Protein AF-A0A962GSF2-F1 (afdb_monomer_lite)

Sequence (181 aa):
GHVLSSTQNSCMSPSAAQVADHDCSSFGTGAISYLNPVTQTAECKCKSGFDMDSTGTGCESNTAITLPQGQGVLPTPEIIKPGQCNVLYDDGSDQPESYVFKVDGFSQIRLNYDTDRIKDNISVLTSSRSELWRSGCVGTGNYKAQVIDIPAGSREVIIDVHPNCDGQSSGTSWKFKAECL

Foldseek 3Di:
DWDQQPQVRDTHRPLVSQQRNDDLCQQPPQWGWDQDPVVRGIDIDGDPQWDQDPVNRYTHGPPPPPDDPDADDDDDFPAEAEDDAQDKDFVFDQGKYKYKYFQVPFFKKKKKKAFAQAWKKKFKAAPVRHTQDIPGRDHRNDIDIDITTDPPPGGIIMIIMNGNSVVPDDDTTMMMHMHTD

Radius of gyration: 19.12 Å; chains: 1; bounding box: 36×42×56 Å

Structure (mmCIF, N/CA/C/O backbone):
data_AF-A0A962GSF2-F1
#
_entry.id   AF-A0A962GSF2-F1
#
loop_
_atom_site.group_PDB
_atom_site.id
_atom_site.type_symbol
_atom_site.label_atom_id
_atom_site.label_alt_id
_atom_site.label_comp_id
_atom_site.label_asym_id
_atom_site.label_entity_id
_atom_site.label_seq_id
_atom_site.pdbx_PDB_ins_code
_atom_site.Cartn_x
_atom_site.Cartn_y
_atom_site.Cartn_z
_atom_site.occupancy
_atom_site.B_iso_or_equiv
_atom_site.auth_seq_id
_atom_site.auth_comp_id
_atom_site.auth_asym_id
_atom_site.auth_atom_id
_atom_site.pdbx_PDB_model_num
ATOM 1 N N . GLY A 1 1 ? 0.852 12.930 40.426 1.00 73.44 1 GLY A N 1
ATOM 2 C CA . GLY A 1 1 ? -0.217 11.921 40.550 1.00 73.44 1 GLY A CA 1
ATOM 3 C C . GLY A 1 1 ? -0.526 11.384 39.174 1.00 73.44 1 GLY A C 1
ATOM 4 O O . GLY A 1 1 ? -0.408 12.150 38.227 1.00 73.44 1 GLY A O 1
ATOM 5 N N . HIS A 1 2 ? -0.854 10.101 39.061 1.00 79.50 2 HIS A N 1
ATOM 6 C CA . HIS A 1 2 ? -1.305 9.494 37.807 1.00 79.50 2 HIS A CA 1
ATOM 7 C C . HIS A 1 2 ? -2.834 9.423 37.794 1.00 79.50 2 HIS A C 1
ATOM 9 O O . HIS A 1 2 ? -3.445 9.315 38.858 1.00 79.50 2 HIS A O 1
ATOM 15 N N . VAL A 1 3 ? -3.432 9.500 36.610 1.00 85.00 3 VAL A N 1
ATOM 16 C CA . VAL A 1 3 ? -4.877 9.360 36.388 1.00 85.00 3 VAL A CA 1
ATOM 17 C C . VAL A 1 3 ? -5.121 8.246 35.373 1.00 85.00 3 VAL A C 1
ATOM 19 O O . VAL A 1 3 ? -4.265 7.980 34.529 1.00 85.00 3 VAL A O 1
ATOM 22 N N . LEU A 1 4 ? -6.264 7.573 35.480 1.00 78.81 4 LEU A N 1
ATOM 23 C CA . LEU A 1 4 ? -6.675 6.532 34.541 1.00 78.81 4 LEU A CA 1
ATOM 24 C C . LEU A 1 4 ? -7.208 7.187 33.260 1.00 78.81 4 LEU A C 1
ATOM 26 O O . LEU A 1 4 ? -8.147 7.976 33.338 1.00 78.81 4 LEU A O 1
ATOM 30 N N . SER A 1 5 ? -6.621 6.861 32.108 1.00 78.19 5 SER A N 1
ATOM 31 C CA . SER A 1 5 ? -7.185 7.207 30.797 1.00 78.19 5 SER A CA 1
ATOM 32 C C . SER A 1 5 ? -8.378 6.301 30.496 1.00 78.19 5 SER A C 1
ATOM 34 O O . SER A 1 5 ? -8.288 5.074 30.617 1.00 78.19 5 SER A O 1
ATOM 36 N N . SER A 1 6 ? -9.490 6.913 30.099 1.00 74.69 6 SER A N 1
ATOM 37 C CA . SER A 1 6 ? -10.734 6.228 29.732 1.00 74.69 6 SER A CA 1
ATOM 38 C C . SER A 1 6 ? -10.647 5.504 28.386 1.00 74.69 6 SER A C 1
ATOM 40 O O . SER A 1 6 ? -11.354 4.519 28.179 1.00 74.69 6 SER A O 1
ATOM 42 N N . THR A 1 7 ? -9.745 5.936 27.504 1.00 70.19 7 THR A N 1
ATOM 43 C CA . THR A 1 7 ? -9.531 5.337 26.176 1.00 70.19 7 THR A CA 1
ATOM 44 C C . THR A 1 7 ? -8.439 4.267 26.162 1.00 70.19 7 THR A C 1
ATOM 46 O O . THR A 1 7 ? -8.572 3.259 25.473 1.00 70.19 7 THR A O 1
ATOM 49 N N . GLN A 1 8 ? -7.367 4.449 26.940 1.00 71.50 8 GLN A N 1
ATOM 50 C CA . GLN A 1 8 ? -6.205 3.549 26.963 1.00 71.50 8 GLN A CA 1
ATOM 51 C C . GLN A 1 8 ? -6.234 2.554 28.131 1.00 71.50 8 GLN A C 1
ATOM 53 O O . GLN A 1 8 ? -5.310 1.750 28.266 1.00 71.50 8 GLN A O 1
ATOM 58 N N . ASN A 1 9 ? -7.241 2.641 29.012 1.00 78.19 9 ASN A N 1
ATOM 59 C CA . ASN A 1 9 ? -7.405 1.818 30.217 1.00 78.19 9 ASN A CA 1
ATOM 60 C C . ASN A 1 9 ? -6.101 1.666 31.033 1.00 78.19 9 ASN A C 1
ATOM 62 O O . ASN A 1 9 ? -5.767 0.590 31.532 1.00 78.19 9 ASN A O 1
ATOM 66 N N . SER A 1 10 ? -5.323 2.748 31.124 1.00 76.56 10 SER A N 1
ATOM 67 C CA . SER A 1 10 ? -4.001 2.761 31.754 1.00 76.56 10 SER A CA 1
ATOM 68 C C . SER A 1 10 ? -3.763 4.038 32.558 1.00 76.56 10 SER A C 1
ATOM 70 O O . SER A 1 10 ? -4.290 5.109 32.251 1.00 76.56 10 SER A O 1
ATOM 72 N N . CYS A 1 11 ? -2.983 3.915 33.635 1.00 83.00 11 CYS A N 1
ATOM 73 C CA . CYS A 1 11 ? -2.625 5.036 34.499 1.00 83.00 11 CYS A CA 1
ATOM 74 C C . CYS A 1 11 ? -1.461 5.823 33.891 1.00 83.00 11 CYS A C 1
ATOM 76 O O . CYS A 1 11 ? -0.350 5.307 33.776 1.00 83.00 11 CYS A O 1
ATOM 78 N N . MET A 1 12 ? -1.691 7.091 33.564 1.00 87.19 12 MET A N 1
ATOM 79 C CA . MET A 1 12 ? -0.702 7.975 32.945 1.00 87.19 12 MET A CA 1
ATOM 80 C C . MET A 1 12 ? -0.694 9.359 33.601 1.00 87.19 12 MET A C 1
ATOM 82 O O . MET A 1 12 ? -1.412 9.604 34.574 1.00 87.19 12 MET A O 1
ATOM 86 N N . SER A 1 13 ? 0.206 10.250 33.176 1.00 83.88 13 SER A N 1
ATOM 87 C CA . SER A 1 13 ? 0.195 11.624 33.689 1.00 83.88 13 SER A CA 1
ATOM 88 C C . SER A 1 13 ? -1.123 12.319 33.305 1.00 83.88 13 SER A C 1
ATOM 90 O O . SER A 1 13 ? -1.706 11.978 32.275 1.00 83.88 13 SER A O 1
ATOM 92 N N . PRO A 1 14 ? -1.593 13.311 34.083 1.00 80.69 14 PRO A N 1
ATOM 93 C CA . PRO A 1 14 ? -2.829 14.032 33.778 1.00 80.69 14 PRO A CA 1
ATOM 94 C C . PRO A 1 14 ? -2.863 14.602 32.357 1.00 80.69 14 PRO A C 1
ATOM 96 O O . PRO A 1 14 ? -3.866 14.468 31.670 1.00 80.69 14 PRO A O 1
ATOM 99 N N . SER A 1 15 ? -1.740 15.147 31.886 1.00 77.31 15 SER A N 1
ATOM 100 C CA . SER A 1 15 ? -1.606 15.676 30.529 1.00 77.31 15 SER A CA 1
ATOM 101 C C . SER A 1 15 ? -1.625 14.596 29.445 1.00 77.31 15 SER A C 1
ATOM 103 O O . SER A 1 15 ? -2.199 14.808 28.382 1.00 77.31 15 SER A O 1
ATOM 105 N N . ALA A 1 16 ? -1.042 13.422 29.701 1.00 72.88 16 ALA A N 1
ATOM 106 C CA . ALA A 1 16 ? -1.100 12.304 28.763 1.00 72.88 16 ALA A CA 1
ATOM 107 C C . ALA A 1 16 ? -2.520 11.728 28.665 1.00 72.88 16 ALA A C 1
ATOM 109 O O . ALA A 1 16 ? -2.981 11.445 27.564 1.00 72.88 16 ALA A O 1
ATOM 110 N N . ALA A 1 17 ? -3.233 11.628 29.793 1.00 73.00 17 ALA A N 1
ATOM 111 C CA . ALA A 1 17 ? -4.621 11.171 29.807 1.00 73.00 17 ALA A CA 1
ATOM 112 C C . ALA A 1 17 ? -5.544 12.144 29.071 1.00 73.00 17 ALA A C 1
ATOM 114 O O . ALA A 1 17 ? -6.404 11.706 28.319 1.00 73.00 17 ALA A O 1
ATOM 115 N N . GLN A 1 18 ? -5.325 13.454 29.224 1.00 79.75 18 GLN A N 1
ATOM 116 C CA . GLN A 1 18 ? -6.059 14.471 28.468 1.00 79.75 18 GLN A CA 1
ATOM 117 C C . GLN A 1 18 ? -5.878 14.309 26.959 1.00 79.75 18 GLN A C 1
ATOM 119 O O . GLN A 1 18 ? -6.852 14.402 26.228 1.00 79.75 18 GLN A O 1
ATOM 124 N N . VAL A 1 19 ? -4.654 14.056 26.489 1.00 76.62 19 VAL A N 1
ATOM 125 C CA . VAL A 1 19 ? -4.401 13.839 25.058 1.00 76.62 19 VAL A CA 1
ATOM 126 C C . VAL A 1 19 ? -5.041 12.538 24.581 1.00 76.62 19 VAL A C 1
ATOM 128 O O . VAL A 1 19 ? -5.701 12.544 23.547 1.00 76.62 19 VAL A O 1
ATOM 131 N N . ALA A 1 20 ? -4.876 11.447 25.331 1.00 69.62 20 ALA A N 1
ATOM 132 C CA . ALA A 1 20 ? -5.421 10.139 24.976 1.00 69.62 20 ALA A CA 1
ATOM 133 C C . ALA A 1 20 ? -6.957 10.134 24.909 1.00 69.62 20 ALA A C 1
ATOM 135 O O . ALA A 1 20 ? -7.528 9.534 24.005 1.00 69.62 20 ALA A O 1
ATOM 136 N N . ASP A 1 21 ? -7.613 10.829 25.841 1.00 79.81 21 ASP A N 1
ATOM 137 C CA . ASP A 1 21 ? -9.072 10.842 25.972 1.00 79.81 21 ASP A CA 1
ATOM 138 C C . ASP A 1 21 ? -9.756 11.948 25.152 1.00 79.81 21 ASP A C 1
ATOM 140 O O . ASP A 1 21 ? -10.985 12.028 25.124 1.00 79.81 21 ASP A O 1
ATOM 144 N N . HIS A 1 22 ? -8.989 12.818 24.493 1.00 83.06 22 HIS A N 1
ATOM 145 C CA . HIS A 1 22 ? -9.543 13.872 23.651 1.00 83.06 22 HIS A CA 1
ATOM 146 C C . HIS A 1 22 ? -9.892 13.328 22.265 1.00 83.06 22 HIS A C 1
ATOM 148 O O . HIS A 1 22 ? -9.022 12.929 21.489 1.00 83.06 22 HIS A O 1
ATOM 154 N N . ASP A 1 23 ? -11.190 13.320 21.970 1.00 79.44 23 ASP A N 1
ATOM 155 C CA . ASP A 1 23 ? -11.736 12.794 20.728 1.00 79.44 23 ASP A CA 1
ATOM 156 C C . ASP A 1 23 ? -11.612 13.805 19.578 1.00 79.44 23 ASP A C 1
ATOM 158 O O . ASP A 1 23 ? -12.239 14.865 19.588 1.00 79.44 23 ASP A O 1
ATOM 162 N N . CYS A 1 24 ? -10.821 13.441 18.569 1.00 77.56 24 CYS A N 1
ATOM 163 C CA . CYS A 1 24 ? -10.662 14.190 17.321 1.00 77.56 24 CYS A CA 1
ATOM 164 C C . CYS A 1 24 ? -11.342 13.514 16.126 1.00 77.56 24 CYS A C 1
ATOM 166 O O . CYS A 1 24 ? -11.089 13.901 14.984 1.00 77.56 24 CYS A O 1
ATOM 168 N N . SER A 1 25 ? -12.196 12.512 16.359 1.00 73.75 25 SER A N 1
ATOM 169 C CA . SER A 1 25 ? -12.887 11.774 15.294 1.00 73.75 25 SER A CA 1
ATOM 170 C C . SER A 1 25 ? -13.748 12.674 14.403 1.00 73.75 25 SER A C 1
ATOM 172 O O . SER A 1 25 ? -13.882 12.403 13.209 1.00 73.75 25 SER A O 1
ATOM 174 N N . SER A 1 26 ? -14.255 13.790 14.939 1.00 74.31 26 SER A N 1
ATOM 175 C CA . SER A 1 26 ? -15.008 14.801 14.188 1.00 74.31 26 SER A CA 1
ATOM 176 C C . SER A 1 26 ? -14.190 15.511 13.104 1.00 74.31 26 SER A C 1
ATOM 178 O O . SER A 1 26 ? -14.777 15.971 12.130 1.00 74.31 26 SER A O 1
ATOM 180 N N . PHE A 1 27 ? -12.859 15.546 13.228 1.00 67.31 27 PHE A N 1
ATOM 181 C CA . PHE A 1 27 ? -11.953 16.147 12.244 1.00 67.31 27 PHE A CA 1
ATOM 182 C C . PHE A 1 27 ? -11.505 15.159 11.148 1.00 67.31 27 PHE A C 1
ATOM 184 O O . PHE A 1 27 ? -10.694 15.505 10.281 1.00 67.31 27 PHE A O 1
ATOM 191 N N . GLY A 1 28 ? -12.024 13.927 11.175 1.00 67.00 28 GLY A N 1
ATOM 192 C CA . GLY A 1 28 ? -11.687 12.862 10.236 1.00 67.00 28 GLY A CA 1
ATOM 193 C C . GLY A 1 28 ? -10.363 12.152 10.544 1.00 67.00 28 GLY A C 1
ATOM 194 O O . GLY A 1 28 ? -9.671 12.431 11.522 1.00 67.00 28 GLY A O 1
ATOM 195 N N . THR A 1 29 ? -9.978 11.211 9.679 1.00 67.38 29 THR A N 1
ATOM 196 C CA . THR A 1 29 ? -8.786 10.352 9.862 1.00 67.38 29 THR A CA 1
ATOM 197 C C . THR A 1 29 ? -7.454 11.113 9.813 1.00 67.38 29 THR A C 1
ATOM 199 O O . THR A 1 29 ? -6.409 10.571 10.182 1.00 67.38 29 THR A O 1
ATOM 202 N N . GLY A 1 30 ? -7.488 12.361 9.339 1.00 70.44 30 GLY A N 1
ATOM 203 C CA . GLY A 1 30 ? -6.343 13.260 9.235 1.00 70.44 30 GLY A CA 1
ATOM 204 C C . GLY A 1 30 ? -5.988 13.996 10.527 1.00 70.44 30 GLY A C 1
ATOM 205 O O . GLY A 1 30 ? -5.013 14.741 10.519 1.00 70.44 30 GLY A O 1
ATOM 206 N N . ALA A 1 31 ? -6.734 13.819 11.622 1.00 77.06 31 ALA A N 1
ATOM 207 C CA . ALA A 1 31 ? -6.513 14.545 12.871 1.00 77.06 31 ALA A CA 1
ATOM 208 C C . ALA A 1 31 ? -5.873 13.692 13.975 1.00 77.06 31 ALA A C 1
ATOM 210 O O . ALA A 1 31 ? -6.034 12.472 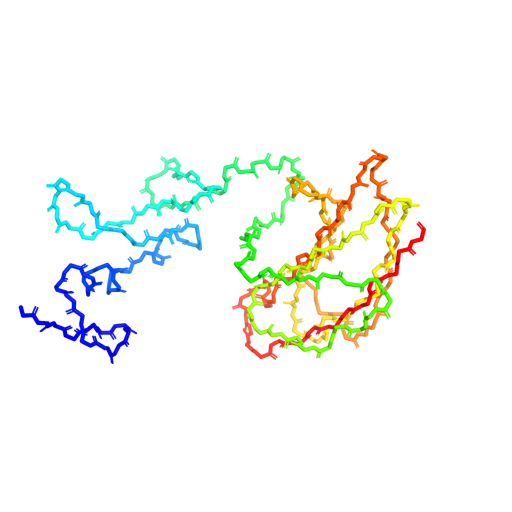14.036 1.00 77.06 31 ALA A O 1
ATOM 211 N N . ILE A 1 32 ? -5.142 14.360 14.867 1.00 74.69 32 ILE A N 1
ATOM 212 C CA . ILE A 1 32 ? -4.630 13.808 16.123 1.00 74.69 32 ILE A CA 1
ATOM 213 C C . ILE A 1 32 ? -4.887 14.775 17.264 1.00 74.69 32 ILE A C 1
ATOM 215 O O . ILE A 1 32 ? -4.812 15.992 17.097 1.00 74.69 32 ILE A O 1
ATOM 219 N N . SER A 1 33 ? -5.104 14.208 18.443 1.00 81.19 33 SER A N 1
ATOM 220 C CA . SER A 1 33 ? -5.047 14.955 19.687 1.00 81.19 33 SER A CA 1
ATOM 221 C C . SER A 1 33 ? -3.594 15.280 20.041 1.00 81.19 33 SER A C 1
ATOM 223 O O . SER A 1 33 ? -2.690 14.450 19.890 1.00 81.19 33 SER A O 1
ATOM 225 N N . TYR A 1 34 ? -3.349 16.500 20.503 1.00 81.25 34 TYR A N 1
ATOM 226 C CA . TYR A 1 34 ? -2.061 16.936 21.027 1.00 81.25 34 TYR A CA 1
ATOM 227 C C . TYR A 1 34 ? -2.260 17.884 22.211 1.00 81.25 34 TYR A C 1
ATOM 229 O O . TYR A 1 34 ? -3.297 18.523 22.345 1.00 81.25 34 TYR A O 1
ATOM 237 N N . LEU A 1 35 ? -1.250 17.997 23.075 1.00 78.81 35 LEU A N 1
ATOM 238 C CA . LEU A 1 35 ? -1.264 18.973 24.160 1.00 78.81 35 LEU A CA 1
ATOM 239 C C . LEU A 1 35 ? -0.756 20.319 23.642 1.00 78.81 35 LEU A C 1
ATOM 241 O O . LEU A 1 35 ? 0.404 20.420 23.226 1.00 78.81 35 LEU A O 1
ATOM 245 N N . ASN A 1 36 ? -1.587 21.354 23.708 1.00 79.81 36 ASN A N 1
ATOM 246 C CA . ASN A 1 36 ? -1.151 22.705 23.396 1.00 79.81 36 ASN A CA 1
ATOM 247 C C . ASN A 1 36 ? -0.272 23.240 24.550 1.00 79.81 36 ASN A C 1
ATOM 249 O O . ASN A 1 36 ? -0.725 23.317 25.695 1.00 79.81 36 ASN A O 1
ATOM 253 N N . PRO A 1 37 ? 0.997 23.613 24.287 1.00 77.75 37 PRO A N 1
ATOM 254 C CA . PRO A 1 37 ? 1.931 24.022 25.336 1.00 77.75 37 PRO A CA 1
ATOM 255 C C . PRO A 1 37 ? 1.575 25.372 25.976 1.00 77.75 37 PRO A C 1
ATOM 257 O O . PRO A 1 37 ? 2.036 25.652 27.083 1.00 77.75 37 PRO A O 1
ATOM 260 N N . VAL A 1 38 ? 0.765 26.196 25.302 1.00 81.56 38 VAL A N 1
ATOM 261 C CA . VAL A 1 38 ? 0.346 27.526 25.767 1.00 81.56 38 VAL A CA 1
ATOM 262 C C . VAL A 1 38 ? -0.877 27.420 26.672 1.00 81.56 38 VAL A C 1
ATOM 264 O O . VAL A 1 38 ? -0.882 27.971 27.769 1.00 81.56 38 VAL A O 1
ATOM 267 N N . THR A 1 39 ? -1.906 26.702 26.226 1.00 84.31 39 THR A N 1
ATOM 268 C CA . THR A 1 39 ? -3.185 26.574 26.943 1.00 84.31 39 THR A CA 1
ATOM 269 C C . THR A 1 39 ? -3.190 25.419 27.943 1.00 84.31 39 THR A C 1
ATOM 271 O O . THR A 1 39 ? -4.039 25.396 28.831 1.00 84.31 39 THR A O 1
ATOM 274 N N . GLN A 1 40 ? -2.225 24.492 27.849 1.00 83.50 40 GLN A N 1
ATOM 275 C CA . GLN A 1 40 ? -2.158 23.260 28.648 1.00 83.50 40 GLN A CA 1
ATOM 276 C C . GLN A 1 40 ? -3.426 22.398 28.509 1.00 83.50 40 GLN A C 1
ATOM 278 O O . GLN A 1 40 ? -3.799 21.668 29.428 1.00 83.50 40 GLN A O 1
ATOM 283 N N . THR A 1 41 ? -4.086 22.475 27.351 1.00 81.38 41 THR A N 1
ATOM 284 C CA . THR A 1 41 ? -5.286 21.702 27.014 1.00 81.38 41 THR A CA 1
ATOM 285 C C . THR A 1 41 ? -5.025 20.773 25.836 1.00 81.38 41 THR A C 1
ATOM 287 O O . THR A 1 41 ? -4.191 21.063 24.976 1.00 81.38 41 THR A O 1
ATOM 290 N N . ALA A 1 42 ? -5.730 19.641 25.805 1.00 78.75 42 ALA A N 1
ATOM 291 C CA . ALA A 1 42 ? -5.755 18.785 24.629 1.00 78.75 42 ALA A CA 1
ATOM 292 C C . ALA A 1 42 ? -6.566 19.463 23.516 1.00 78.75 42 ALA A C 1
ATOM 294 O O . ALA A 1 42 ? -7.656 19.978 23.768 1.00 78.75 42 ALA A O 1
ATOM 295 N N . GLU A 1 43 ? -5.999 19.491 22.316 1.00 83.50 43 GLU A N 1
ATOM 296 C CA . GLU A 1 43 ? -6.575 20.089 21.114 1.00 83.50 43 GLU A CA 1
ATOM 297 C C . GLU A 1 43 ? -6.380 19.141 19.927 1.00 83.50 43 GLU A C 1
ATOM 299 O O . GLU A 1 43 ? -5.457 18.323 19.916 1.00 83.50 43 GLU A O 1
ATOM 304 N N . CYS A 1 44 ? -7.216 19.272 18.900 1.00 81.25 44 CYS A N 1
ATOM 305 C CA . CYS A 1 44 ? -7.037 18.561 17.641 1.00 81.25 44 CYS A CA 1
ATOM 306 C C . CYS A 1 44 ? -6.122 19.350 16.704 1.00 81.25 44 CYS A C 1
ATOM 308 O O . CYS A 1 44 ? -6.262 20.563 16.546 1.00 81.25 44 CYS A O 1
ATOM 310 N N . LYS A 1 45 ? -5.194 18.656 16.045 1.00 82.12 45 LYS A N 1
ATOM 311 C CA . LYS A 1 45 ? -4.431 19.199 14.916 1.00 82.12 45 LYS A CA 1
ATOM 312 C C . LYS A 1 45 ? -4.373 18.204 13.775 1.00 82.12 45 LYS A C 1
ATOM 314 O O . LYS A 1 45 ? -4.454 16.994 13.988 1.00 82.12 45 LYS A O 1
ATOM 319 N N . CYS A 1 46 ? -4.139 18.719 12.579 1.00 78.50 46 CYS A N 1
ATOM 320 C CA . CYS A 1 46 ? -3.916 17.878 11.420 1.00 78.50 46 CYS A CA 1
ATOM 321 C C . CYS A 1 46 ? -2.558 17.172 11.504 1.00 78.50 46 CYS A C 1
ATOM 323 O O . CYS A 1 46 ? -1.544 17.746 11.921 1.00 78.50 46 CYS A O 1
ATOM 325 N N . LYS A 1 47 ? -2.562 15.885 11.150 1.00 72.62 47 LYS A N 1
ATOM 326 C CA . LYS A 1 47 ? -1.365 15.072 10.936 1.00 72.62 47 LYS A CA 1
ATOM 327 C C . LYS A 1 47 ? -0.544 15.695 9.801 1.00 72.62 47 LYS A C 1
ATOM 329 O O . LYS A 1 47 ? -1.066 16.404 8.947 1.00 72.62 47 LYS A O 1
ATOM 334 N N . SER A 1 48 ? 0.755 15.410 9.766 1.00 56.62 48 SER A N 1
ATOM 335 C CA . SER A 1 48 ? 1.581 15.800 8.617 1.00 56.62 48 SER A CA 1
ATOM 336 C C . SER A 1 48 ? 0.998 15.204 7.328 1.00 56.62 48 SER A C 1
ATOM 338 O O . SER A 1 48 ? 0.601 14.040 7.325 1.00 56.62 48 SER A O 1
ATOM 340 N N . GLY A 1 49 ? 0.910 15.998 6.258 1.00 55.06 49 GLY A N 1
ATOM 341 C CA . GLY A 1 49 ? 0.228 15.599 5.019 1.00 55.06 49 GLY A CA 1
ATOM 342 C C . GLY A 1 49 ? -1.256 15.988 4.956 1.00 55.06 49 GLY A C 1
ATOM 343 O O . GLY A 1 49 ? -1.928 15.653 3.977 1.00 55.06 49 GLY A O 1
ATOM 344 N N . PHE A 1 50 ? -1.767 16.675 5.983 1.00 71.94 50 PHE A N 1
ATOM 345 C CA . PHE A 1 50 ? -3.128 17.193 6.057 1.00 71.94 50 PHE A CA 1
ATOM 346 C C . PHE A 1 50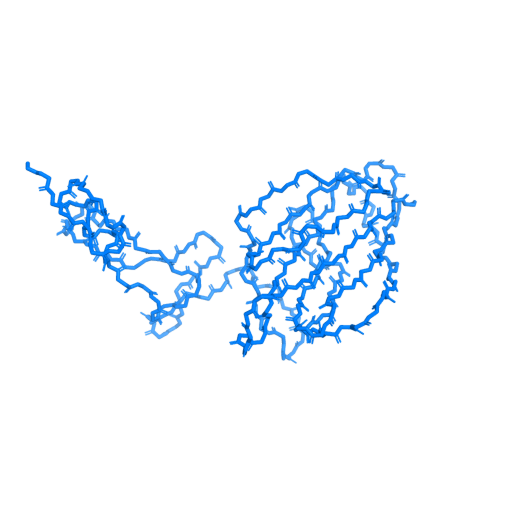 ? -3.125 18.666 6.473 1.00 71.94 50 PHE A C 1
ATOM 348 O O . PHE A 1 50 ? -2.423 19.046 7.411 1.00 71.94 50 PHE A O 1
ATOM 355 N N . ASP A 1 51 ? -3.938 19.466 5.795 1.00 79.06 51 ASP A N 1
ATOM 356 C CA . ASP A 1 51 ? -4.239 20.849 6.138 1.00 79.06 51 ASP A CA 1
ATOM 357 C C . ASP A 1 51 ? -5.659 20.941 6.699 1.00 79.06 51 ASP A C 1
ATOM 359 O O . ASP A 1 51 ? -6.517 20.096 6.448 1.00 79.06 51 ASP A O 1
ATOM 363 N N . MET A 1 52 ? -5.903 21.974 7.498 1.00 79.00 52 MET A N 1
ATOM 364 C CA . MET A 1 52 ? -7.234 22.234 8.028 1.00 79.00 52 MET A CA 1
ATOM 365 C C . MET A 1 52 ? -8.169 22.664 6.897 1.00 79.00 52 MET A C 1
ATOM 367 O O . MET A 1 52 ? -7.791 23.498 6.071 1.00 79.00 52 MET A O 1
ATOM 371 N N . ASP A 1 53 ? -9.377 22.106 6.869 1.00 73.44 53 ASP A N 1
ATOM 372 C CA . ASP A 1 53 ? -10.391 22.473 5.888 1.00 73.44 53 ASP A CA 1
ATOM 373 C C . ASP A 1 53 ? -10.808 23.948 6.028 1.00 73.44 53 ASP A C 1
ATOM 375 O O . ASP A 1 53 ? -10.590 24.611 7.049 1.00 73.44 53 ASP A O 1
ATOM 379 N N . SER A 1 54 ? -11.439 24.480 4.980 1.00 65.31 54 SER A N 1
ATOM 380 C CA . SER A 1 54 ? -11.904 25.878 4.955 1.00 65.31 54 SER A CA 1
ATOM 381 C C . SER A 1 54 ? -12.971 26.209 6.011 1.00 65.31 54 SER A C 1
ATOM 383 O O . SER A 1 54 ? -13.238 27.383 6.271 1.00 65.31 54 SER A O 1
ATOM 385 N N . THR A 1 55 ? -13.572 25.188 6.624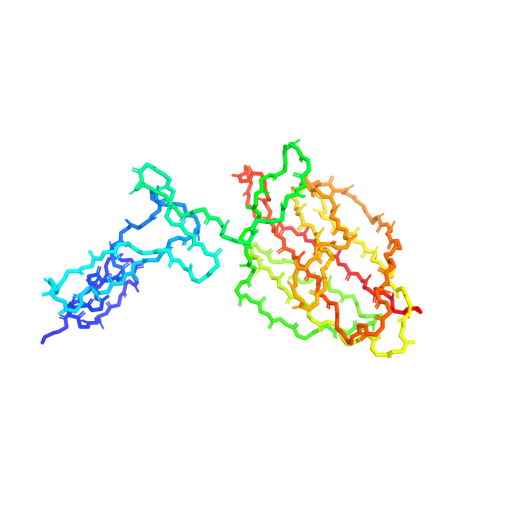 1.00 73.19 55 THR A N 1
ATOM 386 C CA . THR A 1 55 ? -14.577 25.303 7.685 1.00 73.19 55 THR A CA 1
ATOM 387 C C . THR A 1 55 ? -13.976 25.262 9.094 1.00 73.19 55 THR A C 1
ATOM 389 O O . THR A 1 55 ? -14.680 25.569 10.055 1.00 73.19 55 THR A O 1
ATOM 392 N N . GLY A 1 56 ? -12.682 24.952 9.233 1.00 70.94 56 GLY A N 1
ATOM 393 C CA . GLY A 1 56 ? -11.996 24.818 10.518 1.00 70.94 56 GLY A CA 1
ATOM 394 C C . GLY A 1 56 ? -12.418 23.587 11.326 1.00 70.94 56 GLY A C 1
ATOM 395 O O . GLY A 1 56 ? -12.183 23.543 12.532 1.00 70.94 56 GLY A O 1
ATOM 396 N N . THR A 1 57 ? -13.079 22.617 10.694 1.00 74.69 57 THR A N 1
ATOM 397 C CA . THR A 1 57 ? -13.737 21.483 11.369 1.00 74.69 57 THR A CA 1
ATOM 398 C C . THR A 1 57 ? -13.166 20.125 10.988 1.00 74.69 57 THR A C 1
ATOM 400 O O . THR A 1 57 ? -13.566 19.122 11.569 1.00 74.69 57 THR A O 1
ATOM 403 N N . GLY A 1 58 ? -12.232 20.081 10.042 1.00 76.25 58 GLY A N 1
ATOM 404 C CA . GLY A 1 58 ? -11.695 18.846 9.486 1.00 76.25 58 GLY A CA 1
ATOM 405 C C . GLY A 1 58 ? -10.272 18.999 8.980 1.00 76.25 58 GLY A C 1
ATOM 406 O O . GLY A 1 58 ? -9.770 20.107 8.803 1.00 76.25 58 GLY A O 1
ATOM 407 N N . CYS A 1 59 ? -9.607 17.864 8.787 1.00 78.06 59 CYS A N 1
ATOM 408 C CA . CYS A 1 59 ? -8.269 17.787 8.216 1.00 78.06 59 CYS A CA 1
ATOM 409 C C . CYS A 1 59 ? -8.334 17.113 6.841 1.00 78.06 59 CYS A C 1
ATOM 411 O O . CYS A 1 59 ? -8.601 15.914 6.739 1.00 78.06 59 CYS A O 1
ATOM 413 N N . GLU A 1 60 ? -8.066 17.882 5.791 1.00 74.56 60 GLU A N 1
ATOM 414 C CA . GLU A 1 60 ? -8.017 17.439 4.397 1.00 74.56 60 GLU A CA 1
ATOM 415 C C . GLU A 1 60 ? -6.574 17.172 3.983 1.00 74.56 60 GLU A C 1
ATOM 417 O O . GLU A 1 60 ? -5.665 17.870 4.412 1.00 74.56 60 GLU A O 1
ATOM 422 N N . SER A 1 61 ? -6.315 16.157 3.156 1.00 65.50 61 SER A N 1
ATOM 423 C CA . SER A 1 61 ? -4.935 15.892 2.744 1.00 65.50 61 SER A CA 1
ATOM 424 C C . SER A 1 61 ? -4.393 17.034 1.887 1.00 65.50 61 SER A C 1
ATOM 426 O O . SER A 1 61 ? -4.958 17.369 0.849 1.00 65.50 61 SER A O 1
ATOM 428 N N . ASN A 1 62 ? -3.250 17.587 2.287 1.00 56.94 62 ASN A N 1
ATOM 429 C CA . ASN A 1 62 ? -2.555 18.639 1.546 1.00 56.94 62 ASN A CA 1
ATOM 430 C C . ASN A 1 62 ? -1.685 18.094 0.407 1.00 56.94 62 ASN A C 1
ATOM 432 O O . ASN A 1 62 ? -1.122 18.850 -0.387 1.00 56.94 62 ASN A O 1
AT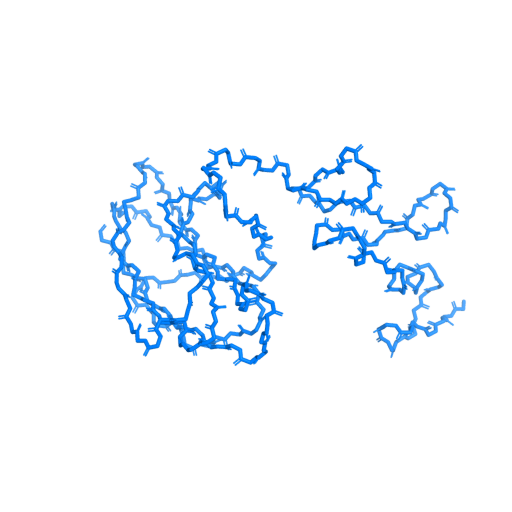OM 436 N N . THR A 1 63 ? -1.621 16.767 0.278 1.00 48.78 63 THR A N 1
ATOM 437 C CA . THR A 1 63 ? -1.071 16.104 -0.900 1.00 48.78 63 THR A CA 1
ATOM 438 C C . THR A 1 63 ? -2.172 16.050 -1.956 1.00 48.78 63 THR A C 1
ATOM 440 O O . THR A 1 63 ? -2.750 15.003 -2.240 1.00 48.78 63 THR A O 1
ATOM 443 N N . ALA A 1 64 ? -2.504 17.219 -2.506 1.00 40.16 64 ALA A N 1
ATOM 444 C CA . ALA A 1 64 ? -3.444 17.357 -3.605 1.00 40.16 64 ALA A CA 1
ATOM 445 C C . ALA A 1 64 ? -2.861 16.694 -4.863 1.00 40.16 64 ALA A C 1
ATOM 447 O O . ALA A 1 64 ? -2.227 17.345 -5.694 1.00 40.16 64 ALA A O 1
ATOM 448 N N . ILE A 1 65 ? -3.080 15.390 -5.026 1.00 41.56 65 ILE A N 1
ATOM 449 C CA . ILE A 1 65 ? -3.035 14.791 -6.356 1.00 41.56 65 ILE A CA 1
ATOM 450 C C . ILE A 1 65 ? -4.354 15.188 -7.016 1.00 41.56 65 ILE A C 1
ATOM 452 O O . ILE A 1 65 ? -5.420 14.672 -6.688 1.00 41.56 65 ILE A O 1
ATOM 456 N N . THR A 1 66 ? -4.294 16.168 -7.912 1.00 29.67 66 THR A N 1
ATOM 457 C CA . THR A 1 66 ? -5.406 16.497 -8.804 1.00 29.67 66 THR A CA 1
ATOM 458 C C . THR A 1 66 ? -5.625 15.310 -9.741 1.00 29.67 66 THR A C 1
ATOM 460 O O . THR A 1 66 ? -4.940 15.173 -10.750 1.00 29.67 66 THR A O 1
ATOM 463 N N . LEU A 1 67 ? -6.573 14.435 -9.410 1.00 33.97 67 LEU A N 1
ATOM 464 C CA . LEU A 1 67 ? -7.096 13.408 -10.311 1.00 33.97 67 LEU A CA 1
ATOM 465 C C . LEU A 1 67 ? -8.638 13.400 -10.276 1.00 33.97 67 LEU A C 1
ATOM 467 O O . LEU A 1 67 ? -9.233 13.941 -9.343 1.00 33.97 67 LEU A O 1
ATOM 471 N N . PRO A 1 68 ? -9.287 12.908 -11.349 1.00 31.66 68 PRO A N 1
ATOM 472 C CA . PRO A 1 68 ? -10.659 13.252 -11.718 1.00 31.66 68 PRO A CA 1
ATOM 473 C C . PRO A 1 68 ? -11.708 12.870 -10.670 1.00 31.66 68 PRO A C 1
ATOM 475 O O . PRO A 1 68 ? -11.554 11.922 -9.909 1.00 31.66 68 PRO A O 1
ATOM 478 N N . GLN A 1 69 ? -12.802 13.630 -10.679 1.00 27.03 69 GLN A N 1
ATOM 479 C CA . GLN A 1 69 ? -13.916 13.594 -9.732 1.00 27.03 69 GLN A CA 1
ATOM 480 C C . GLN A 1 69 ? -14.378 12.170 -9.358 1.00 27.03 69 GLN A C 1
ATOM 482 O O . GLN A 1 69 ? -14.872 11.436 -10.211 1.00 27.03 69 GLN A O 1
ATOM 487 N N . GLY A 1 70 ? -14.304 11.825 -8.064 1.00 36.97 70 GLY A N 1
ATOM 488 C CA . GLY A 1 70 ? -15.092 10.731 -7.475 1.00 36.97 70 GLY A CA 1
ATOM 489 C C . GLY A 1 70 ? -14.363 9.719 -6.584 1.00 36.97 70 GLY A C 1
ATOM 490 O O . GLY A 1 70 ? -15.035 8.882 -5.987 1.00 36.97 70 GLY A O 1
ATOM 491 N N . GLN A 1 71 ? -13.035 9.766 -6.449 1.00 41.09 71 GLN A N 1
ATOM 492 C CA . GLN A 1 71 ? -12.293 8.842 -5.576 1.00 41.09 71 GLN A CA 1
ATOM 493 C C . GLN A 1 71 ? -11.814 9.568 -4.315 1.00 41.09 71 GLN A C 1
ATOM 495 O O . GLN A 1 71 ? -10.973 10.458 -4.383 1.00 41.09 71 GLN A O 1
ATOM 500 N N . GLY A 1 72 ? -12.397 9.211 -3.165 1.00 45.28 72 GLY A N 1
ATOM 501 C CA . GLY A 1 72 ? -12.019 9.755 -1.861 1.00 45.28 72 GLY A CA 1
ATOM 502 C C . GLY A 1 72 ? -10.533 9.544 -1.566 1.00 45.28 72 GLY A C 1
ATOM 503 O O .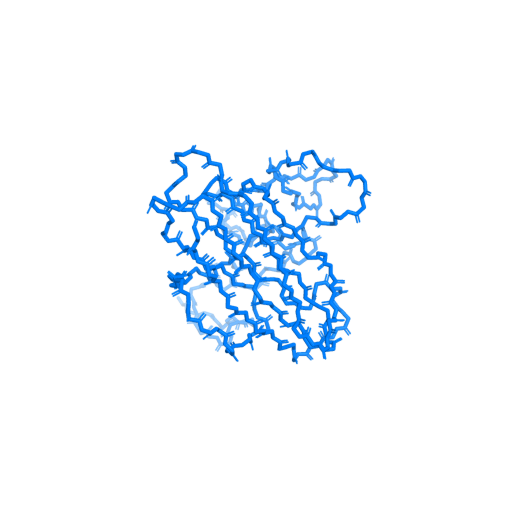 GLY A 1 72 ? -9.959 8.512 -1.915 1.00 45.28 72 GLY A O 1
ATOM 504 N N . VAL A 1 73 ? -9.909 10.536 -0.934 1.00 50.03 73 VAL A N 1
ATOM 505 C CA . VAL A 1 73 ? -8.500 10.482 -0.539 1.00 50.03 73 VAL A CA 1
ATOM 506 C C . VAL A 1 73 ? -8.329 9.415 0.543 1.00 50.03 73 VAL A C 1
ATOM 508 O O . VAL A 1 73 ? -8.902 9.539 1.624 1.00 50.03 73 VAL A O 1
ATOM 511 N N . LEU A 1 74 ? -7.550 8.366 0.265 1.00 55.62 74 LEU A N 1
ATOM 512 C CA . LEU A 1 74 ? -7.227 7.356 1.272 1.00 55.62 74 LEU A CA 1
ATOM 513 C C . LEU A 1 74 ? -6.069 7.839 2.153 1.00 55.62 74 LEU A C 1
ATOM 515 O O . LEU A 1 74 ? -5.061 8.315 1.622 1.00 55.62 74 LEU A O 1
ATOM 519 N N . PRO A 1 75 ? -6.185 7.732 3.488 1.00 62.50 75 PRO A N 1
ATOM 520 C CA . PRO A 1 75 ? -5.126 8.154 4.391 1.00 62.50 75 PRO A CA 1
ATOM 521 C C . PRO A 1 75 ? -3.893 7.275 4.191 1.00 62.50 75 PRO A C 1
ATOM 523 O O . PRO A 1 75 ? -4.005 6.065 4.087 1.00 62.50 75 PRO A O 1
ATOM 526 N N . THR A 1 76 ? -2.704 7.864 4.179 1.00 70.00 76 THR A N 1
ATOM 527 C CA . THR A 1 76 ? -1.438 7.116 4.173 1.00 70.00 76 THR A CA 1
ATOM 528 C C . THR A 1 76 ? -1.419 6.018 5.259 1.00 70.00 76 THR A C 1
ATOM 530 O O . THR A 1 76 ? -1.673 6.347 6.421 1.00 70.00 76 THR A O 1
ATOM 533 N N . PRO A 1 77 ? -1.081 4.754 4.932 1.00 74.00 77 PRO A N 1
ATOM 534 C CA . PRO A 1 77 ? -0.888 3.716 5.941 1.00 74.00 77 PRO A CA 1
ATOM 535 C C . PRO A 1 77 ? 0.251 4.025 6.922 1.00 74.00 77 PRO A C 1
ATOM 537 O O . PRO A 1 77 ? 1.317 4.504 6.523 1.00 74.00 77 PRO A O 1
ATOM 540 N N . GLU A 1 78 ? 0.032 3.731 8.209 1.00 64.69 78 GLU A N 1
ATOM 541 C CA . GLU A 1 78 ? 1.022 3.928 9.284 1.00 64.69 78 GLU A CA 1
ATOM 542 C C . GLU A 1 78 ? 1.972 2.725 9.424 1.00 64.69 78 GLU A C 1
ATOM 544 O O . GLU A 1 78 ? 3.134 2.884 9.802 1.00 64.69 78 GLU A O 1
ATOM 549 N N . ILE A 1 79 ? 1.502 1.520 9.084 1.00 71.38 79 ILE A N 1
ATOM 550 C CA . ILE A 1 79 ? 2.315 0.302 9.086 1.00 71.38 79 ILE A CA 1
ATOM 551 C C . ILE A 1 79 ? 3.080 0.227 7.771 1.00 71.38 79 ILE A C 1
ATOM 553 O O . ILE A 1 79 ? 2.489 0.052 6.710 1.00 71.38 79 ILE A O 1
ATOM 557 N N . ILE A 1 80 ? 4.406 0.321 7.846 1.00 79.00 80 ILE A N 1
ATOM 558 C CA . ILE A 1 80 ? 5.293 0.228 6.686 1.00 79.00 80 ILE A CA 1
ATOM 559 C C . ILE A 1 80 ? 6.152 -1.030 6.822 1.00 79.00 80 ILE A C 1
ATOM 561 O O . ILE A 1 80 ? 6.955 -1.152 7.749 1.00 79.00 80 ILE A O 1
ATOM 565 N N . LYS A 1 81 ? 5.993 -1.962 5.884 1.00 81.19 81 LYS A N 1
ATOM 566 C CA . LYS A 1 81 ? 6.709 -3.238 5.809 1.00 81.19 81 LYS A CA 1
ATOM 567 C C . LYS A 1 81 ? 7.676 -3.237 4.610 1.00 81.19 81 LYS A C 1
ATOM 569 O O . LYS A 1 81 ? 7.409 -2.601 3.587 1.00 81.19 81 LYS A O 1
ATOM 574 N N . PRO A 1 82 ? 8.810 -3.954 4.683 1.00 83.50 82 PRO A N 1
ATOM 575 C CA . PRO A 1 82 ? 9.634 -4.197 3.505 1.00 83.50 82 PRO A CA 1
ATOM 576 C C . PRO A 1 82 ? 8.922 -5.151 2.530 1.00 83.50 82 PRO A C 1
ATOM 578 O O . PRO A 1 82 ? 8.443 -6.219 2.916 1.00 83.50 82 PRO A O 1
ATOM 581 N N . GLY A 1 83 ? 8.879 -4.767 1.257 1.00 88.38 83 GLY A N 1
ATOM 582 C CA . GLY A 1 83 ? 8.369 -5.566 0.147 1.00 88.38 83 GLY A CA 1
ATOM 583 C C . GLY A 1 83 ? 9.469 -6.394 -0.526 1.00 88.38 83 GLY A C 1
ATOM 584 O O . GLY A 1 83 ? 10.610 -5.949 -0.662 1.00 88.38 83 GLY A O 1
ATOM 585 N N . GLN A 1 84 ? 9.126 -7.600 -0.971 1.00 87.38 84 GLN A N 1
ATOM 586 C CA . GLN A 1 84 ? 9.984 -8.507 -1.726 1.00 87.38 84 GLN A CA 1
ATOM 587 C C . GLN A 1 84 ? 9.234 -9.023 -2.950 1.00 87.38 84 GLN A C 1
ATOM 589 O O . GLN A 1 84 ? 8.144 -9.588 -2.846 1.00 87.38 84 GLN A O 1
ATOM 594 N N . CYS A 1 85 ? 9.830 -8.841 -4.126 1.00 88.56 85 CYS A N 1
ATOM 595 C CA . CYS A 1 85 ? 9.261 -9.359 -5.361 1.00 88.56 85 CYS A CA 1
ATOM 596 C C . CYS A 1 85 ? 9.148 -10.893 -5.292 1.00 88.56 85 CYS A C 1
ATOM 598 O O . CYS A 1 85 ? 10.000 -11.574 -4.722 1.00 88.56 85 CYS A O 1
ATOM 600 N N . ASN A 1 86 ? 8.121 -11.440 -5.932 1.00 88.62 86 ASN A N 1
ATOM 601 C CA . ASN A 1 86 ? 7.794 -12.860 -6.017 1.00 88.62 86 ASN A CA 1
ATOM 602 C C . ASN A 1 86 ? 7.395 -13.544 -4.699 1.00 88.62 86 ASN A C 1
ATOM 604 O O . ASN A 1 86 ? 7.211 -14.762 -4.695 1.00 88.62 86 ASN A O 1
ATOM 608 N N . VAL A 1 87 ? 7.184 -12.778 -3.626 1.00 84.62 87 VAL A N 1
ATOM 609 C CA . VAL A 1 87 ? 6.611 -13.260 -2.362 1.00 84.62 87 VAL A CA 1
ATOM 610 C C . VAL A 1 87 ? 5.097 -13.051 -2.367 1.00 84.62 87 VAL A C 1
ATOM 612 O O . VAL A 1 87 ? 4.606 -12.013 -2.813 1.00 84.62 87 VAL A O 1
ATOM 615 N N . LEU A 1 88 ? 4.360 -14.066 -1.907 1.00 85.50 88 LEU A N 1
ATOM 616 C CA . LEU A 1 88 ? 2.930 -13.960 -1.635 1.00 85.50 88 LEU A CA 1
ATOM 617 C C . LEU A 1 88 ? 2.737 -13.373 -0.235 1.00 85.50 88 LEU A C 1
ATOM 619 O O . LEU A 1 88 ? 3.268 -13.910 0.734 1.00 85.50 88 LEU A O 1
ATOM 623 N N . TYR A 1 89 ? 1.956 -12.305 -0.161 1.00 83.88 89 TYR A N 1
ATOM 624 C CA . TYR A 1 89 ? 1.458 -11.701 1.065 1.00 83.88 89 TYR A CA 1
ATOM 625 C C . TYR A 1 89 ? 0.009 -12.141 1.230 1.00 83.88 89 TYR A C 1
ATOM 627 O O . TYR A 1 89 ? -0.838 -11.762 0.419 1.00 83.88 89 TYR A O 1
ATOM 635 N N . ASP A 1 90 ? -0.258 -13.005 2.205 1.00 79.56 90 ASP A N 1
ATOM 636 C CA . ASP A 1 90 ? -1.580 -13.576 2.483 1.00 79.56 90 ASP A CA 1
ATOM 637 C C . ASP A 1 90 ? -2.045 -13.370 3.935 1.00 79.56 90 ASP A C 1
ATOM 639 O O . ASP A 1 90 ? -3.038 -13.967 4.356 1.00 79.56 90 ASP A O 1
ATOM 643 N N . ASP A 1 91 ? -1.366 -12.482 4.668 1.00 64.00 91 ASP A N 1
ATOM 644 C CA . ASP A 1 91 ? -1.637 -12.076 6.049 1.00 64.00 91 ASP A CA 1
ATOM 645 C C . ASP A 1 91 ? -2.574 -10.862 6.138 1.00 64.00 91 ASP A C 1
ATOM 647 O O . ASP A 1 91 ? -2.389 -9.999 6.994 1.00 64.00 91 ASP A O 1
ATOM 651 N N . GLY A 1 92 ? -3.569 -10.789 5.245 1.00 66.56 92 GLY A N 1
ATOM 652 C CA . GLY A 1 92 ? -4.450 -9.632 5.127 1.00 66.56 92 GLY A CA 1
ATOM 653 C C . GLY A 1 92 ? -5.039 -9.203 6.471 1.00 66.56 92 GLY A C 1
ATOM 654 O O . GLY A 1 92 ? -5.728 -9.986 7.126 1.00 66.56 92 GLY A O 1
ATOM 655 N N . SER A 1 93 ? -4.732 -7.972 6.882 1.00 69.00 93 SER A N 1
ATOM 656 C CA . SER A 1 93 ? -5.209 -7.379 8.132 1.00 69.00 93 SER A CA 1
ATOM 657 C C . SER A 1 93 ? -6.328 -6.365 7.882 1.00 69.00 93 SER A C 1
ATOM 659 O O . SER A 1 93 ? -6.494 -5.858 6.772 1.00 69.00 93 SER A O 1
ATOM 661 N N . ASP A 1 94 ? -7.075 -6.040 8.940 1.00 71.62 94 ASP A N 1
ATOM 662 C CA . ASP A 1 94 ? -8.075 -4.963 8.947 1.00 71.62 94 ASP A CA 1
ATOM 663 C C . ASP A 1 94 ? -7.444 -3.555 9.024 1.00 71.62 94 ASP A C 1
ATOM 665 O O . ASP A 1 94 ? -8.159 -2.551 9.028 1.00 71.62 94 ASP A O 1
ATOM 669 N N . GLN A 1 95 ? -6.114 -3.451 9.130 1.00 74.62 95 GLN A N 1
ATOM 670 C CA . GLN A 1 95 ? -5.404 -2.177 9.243 1.00 74.62 95 GLN A CA 1
ATOM 671 C C . GLN A 1 95 ? -4.783 -1.775 7.899 1.00 74.62 95 GLN A C 1
ATOM 673 O O . GLN A 1 95 ? -4.287 -2.634 7.175 1.00 74.62 95 GLN A O 1
ATOM 678 N N . PRO A 1 96 ? -4.767 -0.476 7.548 1.00 81.12 96 PRO A N 1
ATOM 679 C CA . PRO A 1 96 ? -4.025 -0.010 6.386 1.00 81.12 96 PRO A CA 1
ATOM 680 C C . PRO A 1 96 ? -2.529 -0.308 6.499 1.00 81.12 96 PRO A C 1
ATOM 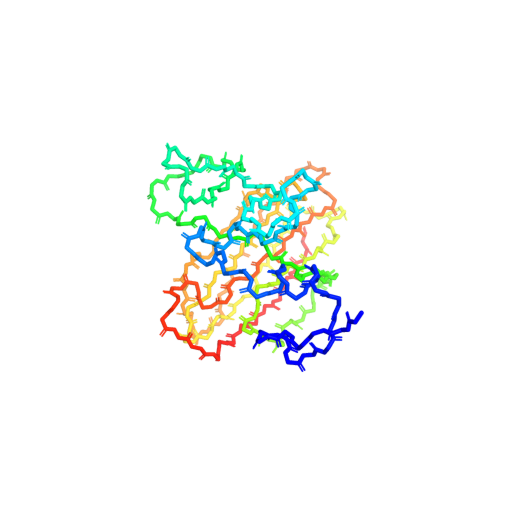682 O O . PRO A 1 96 ? -1.901 0.006 7.517 1.00 81.12 96 PRO A O 1
ATOM 685 N N . GLU A 1 97 ? -1.944 -0.830 5.422 1.00 83.56 97 GLU A N 1
ATOM 686 C CA . GLU A 1 97 ? -0.532 -1.221 5.364 1.00 83.56 97 GLU A CA 1
ATOM 687 C C . GLU A 1 97 ? 0.145 -0.748 4.072 1.00 83.56 97 GLU A C 1
ATOM 689 O O . GLU A 1 97 ? -0.462 -0.721 3.005 1.00 83.56 97 GLU A O 1
ATOM 694 N N . SER A 1 98 ? 1.427 -0.397 4.163 1.00 88.62 98 SER A N 1
ATOM 695 C CA . SER A 1 98 ? 2.299 -0.065 3.034 1.00 88.62 98 SER A CA 1
ATOM 696 C C . SER A 1 98 ? 3.433 -1.080 2.926 1.00 88.62 98 SER A C 1
ATOM 698 O O . SER A 1 98 ? 4.092 -1.395 3.917 1.00 88.62 98 SER A O 1
ATOM 700 N N . TYR A 1 99 ? 3.749 -1.506 1.707 1.00 92.12 99 TYR A N 1
ATOM 701 C CA . TYR A 1 99 ? 4.884 -2.372 1.399 1.00 92.12 99 TYR A CA 1
ATOM 702 C C . TYR A 1 99 ? 5.848 -1.670 0.444 1.00 92.12 99 TYR A C 1
ATOM 704 O O . TYR A 1 99 ? 5.464 -1.291 -0.662 1.00 92.12 99 TYR A O 1
ATOM 712 N N . VAL A 1 100 ? 7.107 -1.505 0.854 1.00 89.75 100 VAL A N 1
ATOM 713 C CA . VAL A 1 100 ? 8.129 -0.795 0.063 1.00 89.75 100 VAL A CA 1
ATOM 714 C C . VAL A 1 100 ? 9.008 -1.791 -0.689 1.00 89.75 100 VAL A C 1
ATOM 716 O O . VAL A 1 100 ? 9.801 -2.508 -0.078 1.00 89.75 100 VAL A O 1
ATOM 719 N N . PHE A 1 101 ? 8.901 -1.815 -2.014 1.00 93.31 101 PHE A N 1
ATOM 720 C CA . PHE A 1 101 ? 9.655 -2.708 -2.893 1.00 93.31 101 PHE A CA 1
ATOM 721 C C . PHE A 1 101 ? 10.854 -1.984 -3.488 1.00 93.31 101 PHE A C 1
ATOM 723 O O . PHE A 1 101 ? 10.702 -0.921 -4.088 1.00 93.31 101 PHE A O 1
ATOM 730 N N . LYS A 1 102 ? 12.040 -2.586 -3.379 1.00 92.50 102 LYS A N 1
ATOM 731 C CA . LYS A 1 102 ? 13.212 -2.161 -4.154 1.00 92.50 102 LYS A CA 1
ATOM 732 C C . LYS A 1 102 ? 13.043 -2.630 -5.594 1.00 92.50 102 LYS A C 1
ATOM 734 O O . LYS A 1 102 ? 12.877 -3.825 -5.828 1.00 92.50 102 LYS A O 1
ATOM 739 N N . VAL A 1 103 ? 13.084 -1.692 -6.534 1.00 92.44 103 VAL A N 1
ATOM 740 C CA . VAL A 1 103 ? 12.850 -1.944 -7.965 1.00 92.44 103 VAL A CA 1
ATOM 741 C C . VAL A 1 103 ? 14.008 -1.468 -8.848 1.00 92.44 103 VAL A C 1
ATOM 743 O O . VAL A 1 103 ? 13.837 -1.265 -10.047 1.00 92.44 103 VAL A O 1
ATOM 746 N N . ASP A 1 104 ? 15.202 -1.297 -8.272 1.00 89.38 104 ASP A N 1
ATOM 747 C CA . ASP A 1 104 ? 16.409 -0.947 -9.021 1.00 89.38 104 ASP A CA 1
ATOM 748 C C . ASP A 1 104 ? 16.640 -1.925 -10.189 1.00 89.38 104 ASP A C 1
ATOM 750 O O . ASP A 1 104 ? 16.856 -3.120 -9.987 1.00 89.38 104 ASP A O 1
ATOM 754 N N . GLY A 1 105 ? 16.609 -1.403 -11.417 1.00 88.44 105 GLY A N 1
ATOM 755 C CA . GLY A 1 105 ? 16.841 -2.183 -12.636 1.00 88.44 105 GLY A CA 1
ATOM 756 C C . GLY A 1 105 ? 15.604 -2.856 -13.239 1.00 88.44 105 GLY A C 1
ATOM 757 O O . GLY A 1 105 ? 15.748 -3.512 -14.268 1.00 88.44 105 GLY A O 1
ATOM 758 N N . PHE A 1 106 ? 14.415 -2.664 -12.661 1.00 93.19 106 PHE A N 1
ATOM 759 C CA . PHE A 1 106 ? 13.148 -3.142 -13.220 1.00 93.19 106 PHE A CA 1
ATOM 760 C C . PHE A 1 106 ? 12.391 -2.018 -13.933 1.00 93.19 106 PHE A C 1
ATOM 762 O O . PHE A 1 106 ? 12.513 -0.839 -13.589 1.00 93.19 106 PHE A O 1
ATOM 769 N N . SER A 1 107 ? 11.609 -2.392 -14.942 1.00 92.56 107 SER A N 1
ATOM 770 C CA . SER A 1 107 ? 10.811 -1.464 -15.757 1.00 92.56 107 SER A CA 1
ATOM 771 C C . SER A 1 107 ? 9.317 -1.584 -15.486 1.00 92.56 107 SER A C 1
ATOM 773 O O . SER A 1 107 ? 8.571 -0.638 -15.734 1.00 92.56 107 SER A O 1
ATOM 775 N N . GLN A 1 108 ? 8.880 -2.727 -14.954 1.00 95.06 108 GLN A N 1
ATOM 776 C CA . GLN A 1 108 ? 7.479 -2.993 -14.665 1.00 95.06 108 GLN A CA 1
ATOM 777 C C . GLN A 1 108 ? 7.320 -3.759 -13.354 1.00 95.06 108 GLN A C 1
ATOM 779 O O . GLN A 1 108 ? 8.206 -4.490 -12.907 1.00 95.06 108 GLN A O 1
ATOM 784 N N . ILE A 1 109 ? 6.141 -3.623 -12.755 1.00 96.94 109 ILE A N 1
ATOM 785 C CA . ILE A 1 109 ? 5.680 -4.482 -11.670 1.00 96.94 109 ILE A CA 1
ATOM 786 C C . ILE A 1 109 ? 4.346 -5.106 -12.075 1.00 96.94 109 ILE A C 1
ATOM 788 O O . ILE A 1 109 ? 3.407 -4.412 -12.470 1.00 96.94 109 ILE A O 1
ATOM 792 N N . ARG A 1 110 ? 4.253 -6.434 -12.005 1.00 96.31 110 ARG A N 1
ATOM 793 C CA . ARG A 1 110 ? 2.983 -7.147 -12.128 1.00 96.31 110 ARG A CA 1
ATOM 794 C C . ARG A 1 110 ? 2.424 -7.406 -10.738 1.00 96.31 110 ARG A C 1
ATOM 796 O O . ARG A 1 110 ? 2.972 -8.205 -9.982 1.00 96.31 110 ARG A O 1
ATOM 803 N N . LEU A 1 111 ? 1.310 -6.763 -10.425 1.00 97.56 111 LEU A N 1
ATOM 804 C CA . LEU A 1 111 ? 0.551 -6.988 -9.207 1.00 97.56 111 LEU A CA 1
ATOM 805 C C . LEU A 1 111 ? -0.525 -8.045 -9.459 1.00 97.56 111 LEU A C 1
ATOM 807 O O . LEU A 1 111 ? -1.464 -7.805 -10.216 1.00 97.56 111 LEU A O 1
ATOM 811 N N . ASN A 1 112 ? -0.403 -9.196 -8.806 1.00 93.69 112 ASN A N 1
ATOM 812 C CA . ASN A 1 112 ? -1.483 -10.171 -8.695 1.00 93.69 112 ASN A CA 1
ATOM 813 C C . ASN A 1 112 ? -2.150 -9.975 -7.336 1.00 93.69 112 ASN A C 1
ATOM 815 O O . ASN A 1 112 ? -1.455 -10.073 -6.330 1.00 93.69 112 ASN A O 1
ATOM 819 N N . TYR A 1 113 ? -3.449 -9.701 -7.280 1.00 93.69 113 TYR A N 1
ATOM 820 C CA . TYR A 1 113 ? -4.132 -9.371 -6.028 1.00 93.69 113 TYR A CA 1
ATOM 821 C C . TYR A 1 113 ? -5.539 -9.964 -5.948 1.00 93.69 113 TYR A C 1
ATOM 823 O O . TYR A 1 113 ? -6.204 -10.118 -6.968 1.00 93.69 113 TYR A O 1
ATOM 831 N N . ASP A 1 114 ? -5.981 -10.272 -4.735 1.00 87.50 114 ASP A N 1
ATOM 832 C CA . ASP A 1 114 ? -7.335 -10.690 -4.381 1.00 87.50 114 ASP A CA 1
ATOM 833 C C . ASP A 1 114 ? -7.730 -9.938 -3.104 1.00 87.50 114 ASP A C 1
ATOM 835 O O . ASP A 1 114 ? -6.991 -9.945 -2.125 1.00 87.50 114 ASP A O 1
ATOM 839 N N . THR A 1 115 ? -8.862 -9.253 -3.137 1.00 87.50 115 THR A N 1
ATOM 840 C CA . THR A 1 115 ? -9.463 -8.505 -2.016 1.00 87.50 115 THR A CA 1
ATOM 841 C C . THR A 1 115 ? -10.651 -9.262 -1.421 1.00 87.50 115 THR A C 1
ATOM 843 O O . THR A 1 115 ? -11.435 -8.716 -0.661 1.00 87.50 115 THR A O 1
ATOM 846 N N . ASP A 1 116 ? -10.842 -10.524 -1.823 1.00 83.50 116 ASP A N 1
ATOM 847 C CA . ASP A 1 116 ? -11.966 -11.361 -1.419 1.00 83.50 116 ASP A CA 1
ATOM 848 C C . ASP A 1 116 ? -13.313 -10.635 -1.648 1.00 83.50 116 ASP A C 1
ATOM 850 O O . ASP A 1 116 ? -13.496 -9.913 -2.635 1.00 83.50 116 ASP A O 1
ATOM 854 N N . ARG A 1 117 ? -14.310 -10.874 -0.796 1.00 78.19 117 ARG A N 1
ATOM 855 C CA . ARG A 1 117 ? -15.658 -10.307 -0.913 1.00 78.19 117 ARG A CA 1
ATOM 856 C C . ARG A 1 117 ? -15.795 -8.925 -0.286 1.00 78.19 117 ARG A C 1
ATOM 858 O O . ARG A 1 117 ? -16.666 -8.171 -0.723 1.00 78.19 117 ARG A O 1
ATOM 865 N N . ILE A 1 118 ? -15.015 -8.620 0.749 1.00 79.00 118 ILE A N 1
ATOM 866 C CA . ILE A 1 118 ? -15.061 -7.313 1.414 1.00 79.00 118 ILE A CA 1
ATOM 867 C C . ILE A 1 118 ? -14.243 -6.335 0.575 1.00 79.00 118 ILE A C 1
ATOM 869 O O . ILE A 1 118 ? -13.264 -6.711 -0.050 1.00 79.00 118 ILE A O 1
ATOM 873 N N . LYS A 1 119 ? -14.702 -5.088 0.448 1.00 78.88 119 LYS A N 1
ATOM 874 C CA . LYS A 1 119 ? -14.049 -4.165 -0.475 1.00 78.88 119 LYS A CA 1
ATOM 875 C C . LYS A 1 119 ? -12.793 -3.578 0.145 1.00 78.88 119 LYS A C 1
ATOM 877 O O . LYS A 1 119 ? -12.880 -2.901 1.165 1.00 78.88 119 LYS A O 1
ATOM 882 N N . ASP A 1 120 ? -11.680 -3.721 -0.560 1.00 85.50 120 ASP A N 1
ATOM 883 C CA . ASP A 1 120 ? -10.414 -3.075 -0.230 1.00 85.50 120 ASP A CA 1
ATOM 884 C C . ASP A 1 120 ? -9.919 -2.244 -1.411 1.00 85.50 120 ASP A C 1
ATOM 886 O O . ASP A 1 120 ? -10.387 -2.381 -2.548 1.00 85.50 120 ASP A O 1
ATOM 890 N N . ASN A 1 121 ? -8.969 -1.358 -1.137 1.00 86.75 121 ASN A N 1
ATOM 891 C CA . ASN A 1 121 ? -8.294 -0.576 -2.157 1.00 86.75 121 ASN A CA 1
ATOM 892 C C . ASN A 1 121 ? -6.795 -0.840 -2.091 1.00 86.75 121 ASN A C 1
ATOM 894 O O . ASN A 1 121 ? -6.170 -0.620 -1.060 1.00 86.75 121 ASN A O 1
ATOM 898 N N . ILE A 1 122 ? -6.232 -1.309 -3.199 1.00 92.75 122 ILE A N 1
ATOM 899 C CA . ILE A 1 122 ? -4.798 -1.504 -3.363 1.00 92.75 122 ILE A CA 1
ATOM 900 C C . ILE A 1 122 ? -4.297 -0.469 -4.362 1.00 92.75 122 ILE A C 1
ATOM 902 O O . ILE A 1 122 ? -4.834 -0.331 -5.466 1.00 92.75 122 ILE A O 1
ATOM 906 N N . SER A 1 123 ? -3.265 0.266 -3.972 1.00 91.56 123 SER A N 1
ATOM 907 C CA . SER A 1 123 ? -2.639 1.307 -4.784 1.00 91.56 123 SER A CA 1
ATOM 908 C C . SER A 1 123 ? -1.163 1.003 -4.984 1.00 91.56 123 SER A C 1
ATOM 910 O O . SER A 1 123 ? -0.489 0.539 -4.070 1.00 91.56 123 SER A O 1
ATOM 912 N N . VAL A 1 124 ? -0.655 1.293 -6.177 1.00 92.62 124 VAL A N 1
ATOM 913 C CA . VAL A 1 124 ? 0.768 1.220 -6.511 1.00 92.62 124 VAL A CA 1
ATOM 914 C C . VAL A 1 124 ? 1.255 2.643 -6.727 1.00 92.62 124 VAL A C 1
ATOM 916 O O . VAL A 1 124 ? 0.711 3.369 -7.559 1.00 92.62 124 VAL A O 1
ATOM 919 N N . LEU A 1 125 ? 2.259 3.049 -5.960 1.00 88.62 125 LEU A N 1
ATOM 920 C CA . LEU A 1 125 ? 2.742 4.420 -5.884 1.00 88.62 125 LEU A CA 1
ATOM 921 C C . LEU A 1 125 ? 4.261 4.478 -6.088 1.00 88.62 125 LEU A C 1
ATOM 923 O O . LEU A 1 125 ? 4.983 3.516 -5.826 1.00 88.62 125 LEU A O 1
ATOM 927 N N . THR A 1 126 ? 4.773 5.634 -6.495 1.00 82.25 126 THR A N 1
ATOM 928 C CA . THR A 1 126 ? 6.210 5.936 -6.432 1.00 82.25 126 THR A CA 1
ATOM 929 C C . THR A 1 126 ? 6.679 6.118 -4.981 1.00 82.25 126 THR A C 1
ATOM 931 O O . THR A 1 126 ? 5.872 6.228 -4.058 1.00 82.25 126 THR A O 1
ATOM 934 N N . SER A 1 127 ? 7.992 6.249 -4.762 1.00 78.69 127 SER A N 1
ATOM 935 C CA . SER A 1 127 ? 8.551 6.631 -3.452 1.00 78.69 127 SER A CA 1
ATOM 936 C C . SER A 1 127 ? 8.071 7.997 -2.946 1.00 78.69 127 SER A C 1
ATOM 938 O O . SER A 1 127 ? 7.977 8.213 -1.741 1.00 78.69 127 SER A O 1
ATOM 940 N N . SER A 1 128 ? 7.712 8.910 -3.855 1.00 77.31 128 SER A N 1
ATOM 941 C CA . SER A 1 128 ? 7.062 10.189 -3.537 1.00 77.31 128 SER A CA 1
ATOM 942 C C . SER A 1 128 ? 5.549 10.066 -3.333 1.00 77.31 128 SER A C 1
ATOM 944 O O . SER A 1 128 ? 4.866 11.085 -3.265 1.00 77.31 128 SER A O 1
ATOM 946 N N . ARG A 1 129 ? 5.018 8.836 -3.276 1.00 80.69 129 ARG A N 1
ATOM 947 C CA . ARG A 1 129 ? 3.587 8.512 -3.200 1.00 80.69 129 ARG A CA 1
ATOM 948 C C . ARG A 1 129 ? 2.735 9.061 -4.347 1.00 80.69 129 ARG A C 1
ATOM 950 O O . ARG A 1 129 ? 1.529 9.238 -4.205 1.00 80.69 129 ARG A O 1
ATOM 957 N N . SER A 1 130 ? 3.339 9.296 -5.507 1.00 77.44 130 SER A N 1
ATOM 958 C CA . SER A 1 130 ? 2.582 9.604 -6.720 1.00 77.44 130 SER A CA 1
ATOM 959 C C . SER A 1 130 ? 1.952 8.320 -7.251 1.00 77.44 130 SER A C 1
ATOM 961 O O . SER A 1 130 ? 2.638 7.307 -7.382 1.00 77.44 130 SER A O 1
ATOM 963 N N . GLU A 1 131 ? 0.652 8.348 -7.531 1.00 81.75 131 GLU A N 1
ATOM 964 C CA . GLU A 1 131 ? -0.079 7.164 -7.977 1.00 81.75 131 GLU A CA 1
ATOM 965 C C . GLU A 1 131 ? 0.367 6.713 -9.369 1.00 81.75 131 GLU A C 1
ATOM 967 O O . GLU A 1 131 ? 0.369 7.492 -10.320 1.00 81.75 131 GLU A O 1
ATOM 972 N N . LEU A 1 132 ? 0.730 5.436 -9.469 1.00 81.38 132 LEU A N 1
ATOM 973 C CA . LEU A 1 132 ? 0.967 4.740 -10.730 1.00 81.38 132 LEU A CA 1
ATOM 974 C C . LEU A 1 132 ? -0.279 3.955 -11.151 1.00 81.38 132 LEU A C 1
ATOM 976 O O . LEU A 1 132 ? -0.585 3.865 -12.337 1.00 81.38 132 LEU A O 1
ATOM 980 N N . TRP A 1 133 ? -0.994 3.380 -10.179 1.00 90.94 133 TRP A N 1
ATOM 981 C CA . TRP A 1 133 ? -2.234 2.642 -10.402 1.00 90.94 133 TRP A CA 1
ATOM 982 C C . TRP A 1 133 ? -3.033 2.468 -9.105 1.00 90.94 133 TRP A C 1
ATOM 984 O O . TRP A 1 133 ? -2.462 2.448 -8.013 1.00 90.94 133 TRP A O 1
ATOM 994 N N . ARG A 1 134 ? -4.346 2.253 -9.230 1.00 86.75 134 ARG A N 1
ATOM 995 C CA . ARG A 1 134 ? -5.263 1.989 -8.118 1.00 86.75 134 ARG A CA 1
ATOM 996 C C . ARG A 1 134 ? -6.357 0.999 -8.519 1.00 86.75 134 ARG A C 1
ATOM 998 O O . ARG A 1 134 ? -6.975 1.155 -9.571 1.00 86.75 134 ARG A O 1
ATOM 1005 N N . SER A 1 135 ? -6.668 0.039 -7.645 1.00 84.69 135 SER A N 1
ATOM 1006 C CA . SER A 1 135 ? -7.748 -0.942 -7.863 1.00 84.69 135 SER A CA 1
ATOM 1007 C C . SER A 1 135 ? -9.154 -0.343 -7.771 1.00 84.69 135 SER A C 1
ATOM 1009 O O . SER A 1 135 ? -10.112 -0.908 -8.293 1.00 84.69 135 SER A O 1
ATOM 1011 N N . GLY A 1 136 ? -9.287 0.774 -7.054 1.00 83.62 136 GLY A N 1
ATOM 1012 C CA . GLY A 1 136 ? -10.561 1.274 -6.544 1.00 83.62 136 GLY A CA 1
ATOM 1013 C C . GLY A 1 136 ? -11.002 0.491 -5.308 1.00 83.62 136 GLY A C 1
ATOM 1014 O O . GLY A 1 136 ? -10.311 -0.425 -4.875 1.00 83.62 136 GLY A O 1
ATOM 1015 N N . CYS A 1 137 ? -12.148 0.863 -4.735 1.00 82.06 137 CYS A N 1
ATOM 1016 C CA . CYS A 1 137 ? -12.709 0.151 -3.593 1.00 82.06 137 CYS A CA 1
ATOM 1017 C C . CYS A 1 137 ? -13.502 -1.075 -4.061 1.00 82.06 137 CYS A C 1
ATOM 1019 O O . CYS A 1 137 ? -14.660 -0.945 -4.471 1.00 82.06 137 CYS A O 1
ATOM 1021 N N . VAL A 1 138 ? -12.867 -2.248 -4.074 1.00 81.44 138 VAL A N 1
ATOM 1022 C CA . VAL A 1 138 ? -13.383 -3.440 -4.763 1.00 81.44 138 VAL A CA 1
ATOM 1023 C C . VAL A 1 138 ? -13.255 -4.699 -3.914 1.00 81.44 138 VAL A C 1
ATOM 1025 O O . VAL A 1 138 ? -12.240 -4.919 -3.265 1.00 81.44 138 VAL A O 1
ATOM 1028 N N . GLY A 1 139 ? -14.278 -5.551 -3.965 1.00 85.88 139 GLY A N 1
ATOM 1029 C CA . GLY A 1 139 ? -14.212 -6.949 -3.533 1.00 85.88 139 GLY A CA 1
ATOM 1030 C C . GLY A 1 139 ? -14.113 -7.811 -4.786 1.00 85.88 139 GLY A C 1
ATOM 1031 O O . GLY A 1 139 ? -15.064 -7.877 -5.570 1.00 85.88 139 GLY A O 1
ATOM 1032 N N . THR A 1 140 ? -12.939 -8.369 -5.051 1.00 81.94 140 THR A N 1
ATOM 1033 C CA . THR A 1 140 ? -12.654 -9.075 -6.309 1.00 81.94 140 THR A CA 1
ATOM 1034 C C . THR A 1 140 ? -13.151 -10.518 -6.301 1.00 81.94 140 THR A C 1
ATOM 1036 O O . THR A 1 140 ? -13.578 -11.007 -7.351 1.00 81.94 140 THR A O 1
ATOM 1039 N N . GLY A 1 141 ? -13.135 -11.183 -5.141 1.00 76.38 141 GLY A N 1
ATOM 1040 C CA . GLY A 1 141 ? -13.543 -12.579 -4.941 1.00 76.38 141 GLY A CA 1
ATOM 1041 C C . GLY A 1 141 ? -12.700 -13.611 -5.699 1.00 76.38 141 GLY A C 1
ATOM 1042 O O . GLY A 1 141 ? -13.066 -14.789 -5.734 1.00 76.38 141 GLY A O 1
ATOM 1043 N N . ASN A 1 142 ? -11.639 -13.161 -6.372 1.00 79.44 142 ASN A N 1
ATOM 1044 C CA . ASN A 1 142 ? -10.635 -13.949 -7.068 1.00 79.44 142 ASN A CA 1
ATOM 1045 C C . ASN A 1 142 ? -9.444 -13.074 -7.475 1.00 79.44 142 ASN A C 1
ATOM 1047 O O . ASN A 1 142 ? -9.563 -11.859 -7.639 1.00 79.44 142 ASN A O 1
ATOM 1051 N N . TYR A 1 143 ? -8.311 -13.720 -7.759 1.00 86.31 143 TYR A N 1
ATOM 1052 C CA . TYR A 1 143 ? -7.125 -13.031 -8.253 1.00 86.31 143 TYR A CA 1
ATOM 1053 C C . TYR A 1 143 ? -7.381 -12.235 -9.540 1.00 86.31 143 TYR A C 1
ATOM 1055 O O . TYR A 1 143 ? -7.870 -12.753 -10.552 1.00 86.31 143 TYR A O 1
ATOM 1063 N N . LYS A 1 144 ? -6.956 -10.975 -9.509 1.00 89.19 144 LYS A N 1
ATOM 1064 C CA . LYS A 1 144 ? -6.758 -10.083 -10.651 1.00 89.19 144 LYS A CA 1
ATOM 1065 C C . LYS A 1 144 ? -5.269 -9.855 -10.866 1.00 89.19 144 LYS A C 1
ATOM 1067 O O . LYS A 1 144 ? -4.480 -9.974 -9.935 1.00 89.19 144 LYS A O 1
ATOM 1072 N N . ALA A 1 145 ? -4.896 -9.505 -12.092 1.00 91.06 145 ALA A N 1
ATOM 1073 C CA . ALA A 1 145 ? -3.527 -9.168 -12.447 1.00 91.06 145 ALA A CA 1
ATOM 1074 C C . ALA A 1 145 ? -3.491 -7.812 -13.148 1.00 91.06 145 ALA A C 1
ATOM 1076 O O . ALA A 1 145 ? -4.258 -7.579 -14.084 1.00 91.06 145 ALA A O 1
ATOM 1077 N N . GLN A 1 146 ? -2.572 -6.953 -12.722 1.00 95.25 146 GLN A N 1
ATOM 1078 C CA . GLN A 1 146 ? -2.285 -5.677 -13.360 1.00 95.25 146 GLN A CA 1
ATOM 1079 C C . GLN A 1 146 ? -0.785 -5.568 -13.614 1.00 95.25 146 GLN A C 1
ATOM 1081 O O . GLN A 1 146 ? 0.016 -5.880 -12.739 1.00 95.25 146 GLN A O 1
ATOM 1086 N N . VAL A 1 147 ? -0.403 -5.106 -14.803 1.00 92.44 147 VAL A N 1
ATOM 1087 C CA . VAL A 1 147 ? 0.975 -4.693 -15.101 1.00 92.44 147 VAL A CA 1
ATOM 1088 C C . VAL A 1 147 ? 1.034 -3.173 -15.003 1.00 92.44 147 VAL A C 1
ATOM 1090 O O . VAL A 1 147 ? 0.196 -2.491 -15.596 1.00 92.44 147 VAL A O 1
ATOM 1093 N N . ILE A 1 148 ? 1.975 -2.663 -14.213 1.00 94.12 148 ILE A N 1
ATOM 1094 C CA . ILE A 1 148 ? 2.186 -1.239 -13.966 1.00 94.12 148 ILE A CA 1
ATOM 1095 C C . ILE A 1 148 ? 3.602 -0.881 -14.417 1.00 94.12 148 ILE A C 1
ATOM 1097 O O . ILE A 1 148 ? 4.566 -1.534 -14.011 1.00 94.12 148 ILE A O 1
ATOM 1101 N N . ASP A 1 149 ? 3.721 0.161 -15.238 1.00 89.56 149 ASP A N 1
ATOM 1102 C CA . ASP A 1 149 ? 5.014 0.703 -15.650 1.00 89.56 149 ASP A CA 1
ATOM 1103 C C . ASP A 1 149 ? 5.666 1.478 -14.500 1.00 89.56 149 ASP A C 1
ATOM 1105 O O . ASP A 1 149 ? 5.035 2.299 -13.829 1.00 89.56 149 ASP A O 1
ATOM 1109 N N . ILE A 1 150 ? 6.954 1.224 -14.286 1.00 90.62 150 ILE A N 1
ATOM 1110 C CA . ILE A 1 150 ? 7.765 1.917 -13.290 1.00 90.62 150 ILE A CA 1
ATOM 1111 C C . ILE A 1 150 ? 8.455 3.101 -13.982 1.00 90.62 150 ILE A C 1
ATOM 1113 O O . ILE A 1 150 ? 9.160 2.901 -14.977 1.00 90.62 150 ILE A O 1
ATOM 1117 N N . PRO A 1 151 ? 8.317 4.340 -13.472 1.00 87.62 151 PRO A N 1
ATOM 1118 C CA . PRO A 1 151 ? 9.016 5.484 -14.041 1.00 87.62 151 PRO A CA 1
ATOM 1119 C C . PRO A 1 151 ? 10.530 5.265 -14.079 1.00 87.62 151 PRO A C 1
ATOM 1121 O O . PRO A 1 151 ? 11.125 4.804 -13.099 1.00 87.62 151 PRO A O 1
ATOM 1124 N N . ALA A 1 152 ? 11.168 5.644 -15.187 1.00 84.12 152 ALA A N 1
ATOM 1125 C CA . ALA A 1 152 ? 12.606 5.484 -15.359 1.00 84.12 152 ALA A CA 1
ATOM 1126 C C . ALA A 1 152 ? 13.390 6.164 -14.221 1.00 84.12 152 ALA A C 1
ATOM 1128 O O . ALA A 1 152 ? 13.137 7.317 -13.874 1.00 84.12 152 ALA A O 1
ATOM 1129 N N . GLY A 1 153 ? 14.357 5.445 -13.647 1.00 84.56 153 GLY A N 1
ATOM 1130 C CA . GLY A 1 153 ? 15.171 5.934 -12.530 1.00 84.56 153 GLY A CA 1
ATOM 1131 C C . GLY A 1 153 ? 14.545 5.750 -11.143 1.00 84.56 153 GLY A C 1
ATOM 1132 O O . GLY A 1 153 ? 15.210 6.043 -10.147 1.00 84.56 153 GLY A O 1
ATOM 1133 N N . SER A 1 154 ? 13.314 5.234 -11.054 1.00 87.75 154 SER A N 1
ATOM 1134 C CA . SER A 1 154 ? 12.738 4.792 -9.781 1.00 87.75 154 SER A CA 1
ATOM 1135 C C . SER A 1 154 ? 13.597 3.699 -9.153 1.00 87.75 154 SER A C 1
ATOM 1137 O O . SER A 1 154 ? 14.039 2.771 -9.825 1.00 87.75 154 SER A O 1
ATOM 1139 N N . ARG A 1 155 ? 13.803 3.805 -7.842 1.00 88.69 155 ARG A N 1
ATOM 1140 C CA . ARG A 1 155 ? 14.479 2.776 -7.032 1.00 88.69 155 ARG A CA 1
ATOM 1141 C C . ARG A 1 155 ? 13.516 2.023 -6.129 1.00 88.69 155 ARG A C 1
ATOM 1143 O O . ARG A 1 155 ? 13.825 0.946 -5.630 1.00 88.69 155 ARG A O 1
ATOM 1150 N N . GLU A 1 156 ? 12.346 2.610 -5.913 1.00 91.38 156 GLU A N 1
ATOM 1151 C CA . GLU A 1 156 ? 11.333 2.123 -4.997 1.00 91.38 156 GLU A CA 1
ATOM 1152 C C . GLU A 1 156 ? 9.937 2.325 -5.573 1.00 91.38 156 GLU A C 1
ATOM 1154 O O . GLU A 1 156 ? 9.653 3.348 -6.204 1.00 91.38 156 GLU A O 1
ATOM 1159 N N . VAL A 1 157 ? 9.075 1.355 -5.292 1.00 93.38 157 VAL A N 1
ATOM 1160 C CA . VAL A 1 157 ? 7.627 1.420 -5.489 1.00 93.38 157 VAL A CA 1
ATOM 1161 C C . VAL A 1 157 ? 6.967 1.023 -4.176 1.00 93.38 157 VAL A C 1
ATOM 1163 O O . VAL A 1 157 ? 7.461 0.151 -3.457 1.00 93.38 157 VAL A O 1
ATOM 1166 N N . ILE A 1 158 ? 5.860 1.677 -3.856 1.00 92.88 158 ILE A N 1
ATOM 1167 C CA . ILE A 1 158 ? 5.076 1.424 -2.654 1.00 92.88 158 ILE A CA 1
ATOM 1168 C C . ILE A 1 158 ? 3.767 0.765 -3.079 1.00 92.88 158 ILE A C 1
ATOM 1170 O O . ILE A 1 158 ? 3.106 1.245 -3.998 1.00 92.88 158 ILE A O 1
ATOM 1174 N N . ILE A 1 159 ? 3.397 -0.323 -2.414 1.00 95.56 159 ILE A N 1
ATOM 1175 C CA . ILE A 1 159 ? 2.057 -0.901 -2.513 1.00 95.56 159 ILE A CA 1
ATOM 1176 C C . ILE A 1 159 ? 1.325 -0.572 -1.221 1.00 95.56 159 ILE A C 1
ATOM 1178 O O . ILE A 1 159 ? 1.699 -1.074 -0.163 1.00 95.56 159 ILE A O 1
ATOM 1182 N N . ASP A 1 160 ? 0.309 0.274 -1.321 1.00 93.38 160 ASP A N 1
ATOM 1183 C CA . ASP A 1 160 ? -0.581 0.603 -0.213 1.00 93.38 160 ASP A CA 1
ATOM 1184 C C . ASP A 1 160 ? -1.824 -0.280 -0.292 1.00 93.38 160 ASP A C 1
ATOM 1186 O O . ASP A 1 160 ? -2.419 -0.427 -1.361 1.00 93.38 160 ASP A O 1
ATOM 1190 N N . VAL A 1 161 ? -2.223 -0.837 0.845 1.00 90.81 161 VAL A N 1
ATOM 1191 C CA . VAL A 1 161 ? -3.473 -1.568 1.020 1.00 90.81 161 VAL A CA 1
ATOM 1192 C C . VAL A 1 161 ? -4.319 -0.834 2.050 1.00 90.81 161 VAL A C 1
ATOM 1194 O O . VAL A 1 161 ? -3.879 -0.570 3.168 1.00 90.81 161 VAL A O 1
ATOM 1197 N N . HIS A 1 162 ? -5.551 -0.520 1.665 1.00 86.69 162 HIS A N 1
ATOM 1198 C CA . HIS A 1 162 ? -6.569 0.110 2.496 1.00 86.69 162 HIS A CA 1
ATOM 1199 C C . HIS A 1 162 ? -7.756 -0.830 2.622 1.00 86.69 162 HIS A C 1
ATOM 1201 O O . HIS A 1 162 ? -8.614 -0.861 1.729 1.00 86.69 162 HIS A O 1
ATOM 1207 N N . PRO A 1 163 ? -7.795 -1.604 3.711 1.00 84.00 163 PRO A N 1
ATOM 1208 C CA . PRO A 1 163 ? -8.845 -2.571 3.915 1.00 84.00 163 PRO A CA 1
ATOM 1209 C C . PRO A 1 163 ? -10.185 -1.887 4.226 1.00 84.00 163 PRO A C 1
ATOM 1211 O O . PRO A 1 163 ? -10.201 -0.787 4.785 1.00 84.00 163 PRO A O 1
ATOM 1214 N N . ASN A 1 164 ? -11.307 -2.524 3.876 1.00 77.25 164 ASN A N 1
ATOM 1215 C CA . ASN A 1 164 ? -12.665 -2.028 4.160 1.00 77.25 164 ASN A CA 1
ATOM 1216 C C . ASN A 1 164 ? -12.875 -0.566 3.717 1.00 77.25 164 ASN A C 1
ATOM 1218 O O . ASN A 1 164 ? -13.373 0.290 4.451 1.00 77.25 164 ASN A O 1
ATOM 1222 N N . CYS A 1 165 ? -12.468 -0.260 2.491 1.00 74.88 165 CYS A N 1
ATOM 1223 C CA . CYS A 1 165 ? -12.424 1.104 1.968 1.00 74.88 165 CYS A CA 1
ATOM 1224 C C . CYS A 1 165 ? -13.799 1.781 1.810 1.00 74.88 165 CYS A C 1
ATOM 1226 O O . CYS A 1 165 ? -13.843 2.983 1.556 1.00 74.88 165 CYS A O 1
ATOM 1228 N N . ASP A 1 166 ? -14.914 1.048 1.934 1.00 76.00 166 ASP A N 1
ATOM 1229 C CA . ASP A 1 166 ? -16.270 1.619 1.956 1.00 76.00 166 ASP A CA 1
ATOM 1230 C C . ASP A 1 166 ? -16.823 1.825 3.380 1.00 76.00 166 ASP A C 1
ATOM 1232 O O . ASP A 1 166 ? -17.893 2.420 3.551 1.00 76.00 166 ASP A O 1
ATOM 1236 N N . GLY A 1 167 ? -16.088 1.372 4.402 1.00 71.44 167 GLY A N 1
ATOM 1237 C CA . GLY A 1 167 ? -16.435 1.522 5.812 1.00 71.44 167 GLY A CA 1
ATOM 1238 C C . GLY A 1 167 ? -17.670 0.732 6.249 1.00 71.44 167 GLY A C 1
ATOM 1239 O O . GLY A 1 167 ? -18.187 0.990 7.334 1.00 71.44 167 GLY A O 1
ATOM 1240 N N . GLN A 1 168 ? -18.183 -0.187 5.422 1.00 65.75 168 GLN A N 1
ATOM 1241 C CA . GLN A 1 168 ? -19.455 -0.873 5.688 1.00 65.75 168 GLN A CA 1
ATOM 1242 C C . GLN A 1 168 ? -19.289 -2.238 6.369 1.00 65.75 168 GLN A C 1
ATOM 1244 O O . GLN A 1 168 ? -20.287 -2.841 6.762 1.00 65.75 168 GLN A O 1
ATOM 1249 N N . SER A 1 169 ? -18.062 -2.760 6.474 1.00 68.06 169 SER A N 1
ATOM 1250 C CA . SER A 1 169 ? -17.787 -4.126 6.952 1.00 68.06 169 SER A CA 1
ATOM 1251 C C . SER A 1 169 ? -16.635 -4.183 7.968 1.00 68.06 169 SER A C 1
ATOM 1253 O O . SER A 1 169 ? -16.015 -3.178 8.288 1.00 68.06 169 SER A O 1
ATOM 1255 N N . SER A 1 170 ? -16.354 -5.368 8.509 1.00 69.75 170 SER A N 1
ATOM 1256 C CA . SER A 1 170 ? -15.185 -5.666 9.353 1.00 69.75 170 SER A CA 1
ATOM 1257 C C . SER A 1 170 ? -14.692 -7.082 9.050 1.00 69.75 170 SER A C 1
ATOM 1259 O O . SER A 1 170 ? -15.512 -7.911 8.647 1.00 69.75 170 SER A O 1
ATOM 1261 N N . GLY A 1 171 ? -13.419 -7.395 9.306 1.00 65.56 171 GLY A N 1
ATOM 1262 C CA . GLY A 1 171 ? -12.861 -8.730 9.070 1.00 65.56 171 GLY A CA 1
ATOM 1263 C C . GLY A 1 171 ? -12.501 -8.961 7.605 1.00 65.56 171 GLY A C 1
ATOM 1264 O O . GLY A 1 171 ? -12.810 -10.015 7.049 1.00 65.56 171 GLY A O 1
ATOM 1265 N N . THR A 1 172 ? -11.921 -7.947 6.970 1.00 75.19 172 THR A N 1
ATOM 1266 C CA . THR A 1 172 ? -11.458 -8.026 5.588 1.00 75.19 172 THR A CA 1
ATOM 1267 C C . THR A 1 172 ? -10.222 -8.915 5.457 1.00 75.19 172 THR A C 1
ATOM 1269 O O . THR A 1 172 ? -9.478 -9.154 6.408 1.00 75.19 172 THR A O 1
ATOM 1272 N N . SER A 1 173 ? -10.049 -9.469 4.261 1.00 77.69 173 SER A N 1
ATOM 1273 C CA . SER A 1 173 ? -8.918 -10.298 3.895 1.00 77.69 173 SER A CA 1
ATOM 1274 C C . SER A 1 173 ? -8.494 -9.933 2.487 1.00 77.69 173 SER A C 1
ATOM 1276 O O . SER A 1 173 ? -9.286 -9.963 1.551 1.00 77.69 173 SER A O 1
ATOM 1278 N N . TRP A 1 174 ? -7.212 -9.647 2.341 1.00 86.00 174 TRP A N 1
ATOM 1279 C CA . TRP A 1 174 ? -6.591 -9.371 1.062 1.00 86.00 174 TRP A CA 1
ATOM 1280 C C . TRP A 1 174 ? -5.322 -10.196 0.925 1.00 86.00 174 TRP A C 1
ATOM 1282 O O . TRP A 1 174 ? -4.696 -10.609 1.906 1.00 86.00 174 TRP A O 1
ATOM 1292 N N . LYS A 1 175 ? -4.951 -10.460 -0.324 1.00 86.31 175 LYS A N 1
ATOM 1293 C CA . LYS A 1 175 ? -3.747 -11.194 -0.694 1.00 86.31 175 LYS A CA 1
ATOM 1294 C C . LYS A 1 175 ? -3.148 -10.571 -1.931 1.00 86.31 175 LYS A C 1
ATOM 1296 O O . LYS A 1 175 ? -3.872 -10.259 -2.876 1.00 86.31 175 LYS A O 1
ATOM 1301 N N . PHE A 1 176 ? -1.830 -10.456 -1.986 1.00 94.81 176 PHE A N 1
ATOM 1302 C CA . PHE A 1 176 ? -1.178 -10.037 -3.218 1.00 94.81 176 PHE A CA 1
ATOM 1303 C C . PHE A 1 176 ? 0.216 -10.634 -3.398 1.00 94.81 176 PHE A C 1
ATOM 1305 O O . PHE A 1 176 ? 0.885 -11.042 -2.454 1.00 94.81 176 PHE A O 1
ATOM 1312 N N . LYS A 1 177 ? 0.662 -10.678 -4.650 1.00 93.00 177 LYS A N 1
ATOM 1313 C CA . LYS A 1 177 ? 2.022 -11.020 -5.058 1.00 93.00 177 LYS A CA 1
ATOM 1314 C C . LYS A 1 177 ? 2.472 -10.008 -6.101 1.00 93.00 177 LYS A C 1
ATOM 1316 O O . LYS A 1 177 ? 1.839 -9.878 -7.151 1.00 93.00 177 LYS A O 1
ATOM 1321 N N . ALA A 1 178 ? 3.578 -9.331 -5.826 1.00 93.38 178 ALA A N 1
ATOM 1322 C CA . ALA A 1 178 ? 4.206 -8.411 -6.763 1.00 93.38 178 ALA A CA 1
ATOM 1323 C C . ALA A 1 178 ? 5.374 -9.096 -7.487 1.00 93.38 178 ALA A C 1
ATOM 1325 O O . ALA A 1 178 ? 6.269 -9.630 -6.839 1.00 93.38 178 ALA A O 1
ATOM 1326 N N . GLU A 1 179 ? 5.386 -9.087 -8.816 1.00 93.19 179 GLU A N 1
ATOM 1327 C CA . GLU A 1 179 ? 6.475 -9.619 -9.647 1.00 93.19 179 GLU A CA 1
ATOM 1328 C C . GLU A 1 179 ? 7.191 -8.444 -10.321 1.00 93.19 179 GLU A C 1
ATOM 1330 O O . GLU A 1 179 ? 6.558 -7.668 -11.030 1.00 93.19 179 GLU A O 1
ATOM 1335 N N . CYS A 1 180 ? 8.492 -8.286 -10.083 1.00 91.81 180 CYS A N 1
ATOM 1336 C CA . CYS A 1 180 ? 9.293 -7.202 -10.659 1.00 91.81 180 CYS A CA 1
ATOM 1337 C C . CYS A 1 180 ? 9.923 -7.683 -11.975 1.00 91.81 180 CYS A C 1
ATOM 1339 O O . CYS A 1 180 ? 10.519 -8.766 -11.992 1.00 91.81 180 CYS A O 1
ATOM 1341 N N . LEU A 1 181 ? 9.732 -6.919 -13.058 1.00 91.88 181 LEU A N 1
ATOM 1342 C CA . LEU A 1 181 ? 10.015 -7.298 -14.450 1.00 91.88 181 LEU A CA 1
ATOM 1343 C C . LEU A 1 181 ? 10.968 -6.322 -15.154 1.00 91.88 181 LEU A C 1
ATOM 1345 O O . LEU A 1 181 ? 10.817 -5.082 -15.000 1.00 91.88 181 LEU A O 1
#

Secondary structure (DSSP, 8-state):
--EE-TTT-SEE-HHHHHHHH---GGG-TTEEEEE-TTT-SEEEEEPTTEEE-TTSS-EEES------TT-PPPPPPSEEEEE-TT-EE----SS-EEEEEE-TT-SEEEEEEE--SS-BEEEEEETT--EEEE--SB--SS-EEEEEEPPTT--EEEEEEETTTTSS-SS---EEEEEE-

pLDDT: mean 78.54, std 13.54, range [27.03, 97.56]